Protein AF-A0A2U3LY65-F1 (afdb_monomer)

Structure (mmCIF, N/CA/C/O backbone):
data_AF-A0A2U3LY65-F1
#
_entry.id   AF-A0A2U3LY65-F1
#
loop_
_atom_site.group_PDB
_atom_site.id
_atom_site.type_symbol
_atom_site.label_atom_id
_atom_site.label_alt_id
_atom_site.label_comp_id
_atom_site.label_asym_id
_atom_site.label_entity_id
_atom_site.label_seq_id
_atom_site.pdbx_PDB_ins_code
_atom_site.Cartn_x
_atom_site.Cartn_y
_atom_site.Cartn_z
_atom_site.occupancy
_atom_site.B_iso_or_equiv
_atom_site.auth_seq_id
_atom_site.auth_comp_id
_atom_site.auth_asym_id
_atom_site.auth_atom_id
_atom_site.pdbx_PDB_model_num
ATOM 1 N N . MET A 1 1 ? 13.115 -24.167 -19.297 1.00 42.31 1 MET A N 1
ATOM 2 C CA . MET A 1 1 ? 11.771 -23.818 -19.795 1.00 42.31 1 MET A CA 1
ATOM 3 C C . MET A 1 1 ? 11.857 -22.386 -20.274 1.00 42.31 1 MET A C 1
ATOM 5 O O . MET A 1 1 ? 11.985 -21.505 -19.436 1.00 42.31 1 MET A O 1
ATOM 9 N N . GLU A 1 2 ? 11.929 -22.168 -21.586 1.00 48.28 2 GLU A N 1
ATOM 10 C CA . GLU A 1 2 ? 11.840 -20.813 -22.136 1.00 48.28 2 GLU A CA 1
ATOM 11 C C . GLU A 1 2 ? 10.396 -20.332 -21.940 1.00 48.28 2 GLU A C 1
ATOM 13 O O . GLU A 1 2 ? 9.477 -21.087 -22.271 1.00 48.28 2 GLU A O 1
ATOM 18 N N . PRO A 1 3 ? 10.156 -19.155 -21.336 1.00 53.66 3 PRO A N 1
ATOM 19 C CA . PRO A 1 3 ? 8.812 -18.596 -21.296 1.00 53.66 3 PRO A CA 1
ATOM 20 C C . PRO A 1 3 ? 8.317 -18.452 -22.739 1.00 53.66 3 PRO A C 1
ATOM 22 O O . PRO A 1 3 ? 9.067 -18.009 -23.607 1.00 53.66 3 PRO A O 1
ATOM 25 N N . ASP A 1 4 ? 7.080 -18.878 -23.007 1.00 67.44 4 ASP A N 1
ATOM 26 C CA . ASP A 1 4 ? 6.493 -18.823 -24.346 1.00 67.44 4 ASP A CA 1
ATOM 27 C C . ASP A 1 4 ? 6.357 -17.354 -24.769 1.00 67.44 4 ASP A C 1
ATOM 29 O O . ASP A 1 4 ? 5.404 -16.653 -24.414 1.00 67.44 4 ASP A O 1
ATOM 33 N N . LEU A 1 5 ? 7.362 -16.873 -25.503 1.00 70.31 5 LEU A N 1
ATOM 34 C CA . LEU A 1 5 ? 7.476 -15.501 -26.000 1.00 70.31 5 LEU A CA 1
ATOM 35 C C . LEU A 1 5 ? 6.215 -15.075 -26.760 1.00 70.31 5 LEU A C 1
ATOM 37 O O . LEU A 1 5 ? 5.848 -13.899 -26.778 1.00 70.31 5 LEU A O 1
ATOM 41 N N . THR A 1 6 ? 5.517 -16.042 -27.353 1.00 71.75 6 THR A N 1
ATOM 42 C CA . THR A 1 6 ? 4.251 -15.848 -28.051 1.00 71.75 6 THR A CA 1
ATOM 43 C C . THR A 1 6 ? 3.144 -15.420 -27.092 1.00 71.75 6 THR A C 1
ATOM 45 O O . THR A 1 6 ? 2.372 -14.515 -27.412 1.00 71.75 6 THR A O 1
ATOM 48 N N . GLN A 1 7 ? 3.076 -16.016 -25.902 1.00 70.81 7 GLN A N 1
ATOM 49 C CA . GLN A 1 7 ? 2.087 -15.678 -24.881 1.00 70.81 7 GLN A CA 1
ATOM 50 C C . GLN A 1 7 ? 2.383 -14.320 -24.234 1.00 70.81 7 GLN A C 1
ATOM 52 O O . GLN A 1 7 ? 1.466 -13.517 -24.051 1.00 70.81 7 GLN A O 1
ATOM 57 N N . GLN A 1 8 ? 3.657 -14.009 -23.982 1.00 69.94 8 GLN A N 1
ATOM 58 C CA . GLN A 1 8 ? 4.067 -12.689 -23.484 1.00 69.94 8 GLN A CA 1
ATOM 59 C C . GLN A 1 8 ? 3.745 -11.566 -24.482 1.00 69.94 8 GLN A C 1
ATOM 61 O O . GLN A 1 8 ? 3.231 -10.520 -24.089 1.00 69.94 8 GLN A O 1
ATOM 66 N N . ARG A 1 9 ? 3.961 -11.794 -25.785 1.00 72.44 9 ARG A N 1
ATOM 67 C CA . ARG A 1 9 ? 3.590 -10.834 -26.839 1.00 72.44 9 ARG A CA 1
ATOM 68 C C . ARG A 1 9 ? 2.091 -10.559 -26.877 1.00 72.44 9 ARG A C 1
ATOM 70 O O . ARG A 1 9 ? 1.686 -9.402 -26.934 1.00 72.44 9 ARG A O 1
ATOM 77 N N . HIS A 1 10 ? 1.267 -11.606 -26.846 1.00 73.38 10 HIS A N 1
ATOM 78 C CA . HIS A 1 10 ? -0.189 -11.439 -26.848 1.00 73.38 10 HIS A CA 1
ATOM 79 C C . HIS A 1 10 ? -0.673 -10.667 -25.620 1.00 73.38 10 HIS A C 1
ATOM 81 O O . HIS A 1 10 ? -1.559 -9.823 -25.733 1.00 73.38 10 HIS A O 1
ATOM 87 N N . HIS A 1 11 ? -0.055 -10.914 -24.466 1.00 72.31 11 HIS A N 1
ATOM 88 C CA . HIS A 1 11 ? -0.362 -10.197 -23.239 1.00 72.31 11 HIS A CA 1
ATOM 89 C C . HIS A 1 11 ? -0.020 -8.703 -23.340 1.00 72.31 11 HIS A C 1
ATOM 91 O O . HIS A 1 11 ? -0.862 -7.864 -23.031 1.00 72.31 11 HIS A O 1
ATOM 97 N N . ALA A 1 12 ? 1.165 -8.365 -23.858 1.00 74.81 12 ALA A N 1
ATOM 98 C CA . ALA A 1 12 ? 1.571 -6.979 -24.080 1.00 74.81 12 ALA A CA 1
ATOM 99 C C . ALA A 1 12 ? 0.625 -6.241 -25.045 1.00 74.81 12 ALA A C 1
ATOM 101 O O . ALA A 1 12 ? 0.202 -5.125 -24.756 1.00 74.81 12 ALA A O 1
ATOM 102 N N . HIS A 1 13 ? 0.223 -6.875 -26.152 1.00 78.06 13 HIS A N 1
ATOM 103 C CA . HIS A 1 13 ? -0.731 -6.282 -27.096 1.00 78.06 13 HIS A CA 1
ATOM 104 C C . HIS A 1 13 ? -2.104 -6.021 -26.459 1.00 78.06 13 HIS A C 1
ATOM 106 O O . HIS A 1 13 ? -2.642 -4.927 -26.603 1.00 78.06 13 HIS A O 1
ATOM 112 N N . ALA A 1 14 ? -2.627 -6.968 -25.675 1.00 80.12 14 ALA A N 1
ATOM 113 C CA . ALA A 1 14 ? -3.901 -6.794 -24.976 1.00 80.12 14 ALA A CA 1
ATOM 114 C C . ALA A 1 14 ? -3.873 -5.662 -23.931 1.00 80.12 14 ALA A C 1
ATOM 116 O O . ALA A 1 14 ? -4.915 -5.070 -23.646 1.00 80.12 14 ALA A O 1
ATOM 117 N N . PHE A 1 15 ? -2.707 -5.371 -23.348 1.00 77.12 15 PHE A N 1
ATOM 118 C CA . PHE A 1 15 ? -2.516 -4.231 -22.451 1.00 77.12 15 PHE A CA 1
ATOM 119 C C . PHE A 1 15 ? -2.458 -2.904 -23.206 1.00 77.12 15 PHE A C 1
ATOM 121 O O . PHE A 1 15 ? -3.112 -1.949 -22.793 1.00 77.12 15 PHE A O 1
ATOM 128 N N . LEU A 1 16 ? -1.734 -2.855 -24.326 1.00 83.50 16 LEU A N 1
ATOM 129 C CA . LEU A 1 16 ? -1.633 -1.659 -25.164 1.00 83.50 16 LEU A CA 1
ATOM 130 C C . LEU A 1 16 ? -2.993 -1.248 -25.748 1.00 83.50 16 LEU A C 1
ATOM 132 O O . LEU A 1 16 ? -3.326 -0.068 -25.722 1.00 83.50 16 LEU A O 1
ATOM 136 N N . ASP A 1 17 ? -3.820 -2.210 -26.168 1.00 82.88 17 ASP A N 1
ATOM 137 C CA . ASP A 1 17 ? -5.163 -1.954 -26.717 1.00 82.88 17 ASP A CA 1
ATOM 138 C C . ASP A 1 17 ? -6.152 -1.359 -25.696 1.00 82.88 17 ASP A C 1
ATOM 140 O O . ASP A 1 17 ? -7.199 -0.828 -26.068 1.00 82.88 17 ASP A O 1
ATOM 144 N N . ARG A 1 18 ? -5.846 -1.452 -24.395 1.00 82.69 18 ARG A N 1
ATOM 145 C CA . ARG A 1 18 ? -6.688 -0.925 -23.308 1.00 82.69 18 ARG A CA 1
ATOM 146 C C . ARG A 1 18 ? -6.284 0.480 -22.863 1.00 82.69 18 ARG A C 1
ATOM 148 O O . ARG A 1 18 ? -6.974 1.057 -22.023 1.00 82.69 18 ARG A O 1
ATOM 155 N N . LEU A 1 19 ? -5.183 1.023 -23.385 1.00 81.44 19 LEU A N 1
ATOM 156 C CA . LEU A 1 19 ? -4.693 2.339 -22.989 1.00 81.44 19 LEU A CA 1
ATOM 157 C C . LEU A 1 19 ? -5.487 3.469 -23.671 1.00 81.44 19 LEU A C 1
ATOM 159 O O . LEU A 1 19 ? -5.783 3.390 -24.865 1.00 81.44 19 LEU A O 1
ATOM 163 N N . PRO A 1 20 ? -5.794 4.564 -22.950 1.00 85.38 20 PRO A N 1
ATOM 164 C CA . PRO A 1 20 ? -6.296 5.797 -23.553 1.00 85.38 20 PRO A CA 1
ATOM 165 C C . PRO A 1 20 ? -5.292 6.378 -24.558 1.00 85.38 20 PRO A C 1
ATOM 167 O O . PRO A 1 20 ? -4.082 6.246 -24.368 1.00 85.38 20 PRO A O 1
ATOM 170 N N . ALA A 1 21 ? -5.779 7.085 -25.582 1.00 79.50 21 ALA A N 1
ATOM 171 C CA . ALA A 1 21 ? -4.956 7.617 -26.677 1.00 79.50 21 ALA A CA 1
ATOM 172 C C . ALA A 1 21 ? -3.739 8.442 -26.207 1.00 79.50 21 ALA A C 1
ATOM 174 O O . ALA A 1 21 ? -2.641 8.260 -26.732 1.00 79.50 21 ALA A O 1
ATOM 175 N N . ASP A 1 22 ? -3.908 9.279 -25.180 1.00 76.19 22 ASP A N 1
ATOM 176 C CA . ASP A 1 22 ? -2.824 10.111 -24.641 1.00 76.19 22 ASP A CA 1
ATOM 177 C C . ASP A 1 22 ? -1.710 9.270 -23.989 1.00 76.19 22 ASP A C 1
ATOM 179 O O . ASP A 1 22 ? -0.524 9.571 -24.120 1.00 76.19 22 ASP A O 1
ATOM 183 N N . GLN A 1 23 ? -2.078 8.173 -23.320 1.00 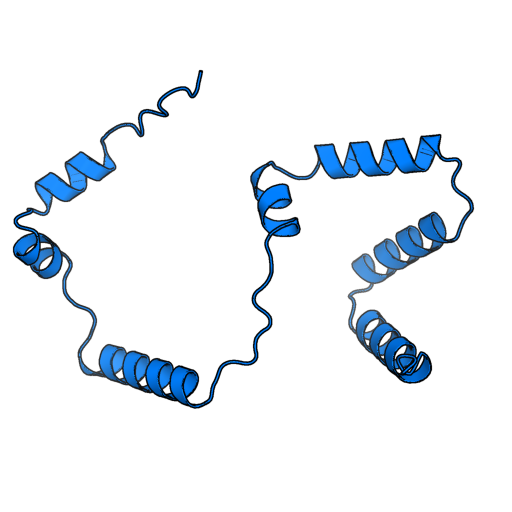71.88 23 GLN A N 1
ATOM 184 C CA . GLN A 1 23 ? -1.127 7.262 -22.677 1.00 71.88 23 GLN A CA 1
ATOM 185 C C . GLN A 1 23 ? -0.455 6.342 -23.698 1.00 71.88 23 GLN A C 1
ATOM 187 O O . GLN A 1 23 ? 0.739 6.070 -23.593 1.00 71.88 23 GLN A O 1
ATOM 192 N N . LEU A 1 24 ? -1.198 5.905 -24.720 1.00 81.44 24 LEU A N 1
ATOM 193 C CA . LEU A 1 24 ? -0.660 5.104 -25.815 1.00 81.44 24 LEU A CA 1
ATOM 194 C C . LEU A 1 24 ? 0.414 5.885 -26.587 1.00 81.44 24 LEU A C 1
ATOM 196 O O . LEU A 1 24 ? 1.480 5.338 -26.862 1.00 81.44 24 LEU A O 1
ATOM 200 N N . ALA A 1 25 ? 0.193 7.178 -26.849 1.00 79.94 25 ALA A N 1
ATOM 201 C CA . ALA A 1 25 ? 1.187 8.046 -27.482 1.00 79.94 25 ALA A CA 1
ATOM 202 C C . ALA A 1 25 ? 2.478 8.175 -26.649 1.00 79.94 25 ALA A C 1
ATOM 204 O O . ALA A 1 25 ? 3.577 8.089 -27.199 1.00 79.94 25 ALA A O 1
ATOM 205 N N . ALA A 1 26 ? 2.360 8.319 -25.325 1.00 80.69 26 ALA A N 1
ATOM 206 C CA . ALA A 1 26 ? 3.513 8.384 -24.426 1.00 80.69 26 ALA A CA 1
ATOM 207 C C . ALA A 1 26 ? 4.304 7.064 -24.389 1.00 80.69 26 ALA A C 1
ATOM 209 O O . ALA A 1 26 ? 5.533 7.076 -24.465 1.00 80.69 26 ALA A O 1
ATOM 210 N N . VAL A 1 27 ? 3.610 5.921 -24.328 1.00 83.75 27 VAL A N 1
ATOM 211 C CA . VAL A 1 27 ? 4.242 4.590 -24.339 1.00 83.75 27 VAL A CA 1
ATOM 212 C C . VAL A 1 27 ? 4.916 4.306 -25.681 1.00 83.75 27 VAL A C 1
ATOM 214 O O . VAL A 1 27 ? 6.030 3.786 -25.697 1.00 83.75 27 VAL A O 1
ATOM 217 N N . CYS A 1 28 ? 4.302 4.688 -26.805 1.00 79.12 28 CYS A N 1
ATOM 218 C CA . CYS A 1 28 ? 4.936 4.598 -28.121 1.00 79.12 28 CYS A CA 1
ATOM 219 C C . CYS A 1 28 ? 6.222 5.430 -28.188 1.00 79.12 28 CYS A C 1
ATOM 221 O O . CYS A 1 28 ? 7.247 4.898 -28.601 1.00 79.12 28 CYS A O 1
ATOM 223 N N . GLY A 1 29 ? 6.199 6.682 -27.718 1.00 78.81 29 GLY A N 1
ATOM 224 C CA . GLY A 1 29 ? 7.396 7.528 -27.670 1.00 78.81 29 GLY A CA 1
ATOM 225 C C . GLY A 1 29 ? 8.493 6.970 -26.757 1.00 78.81 29 GLY A C 1
ATOM 226 O O . GLY A 1 29 ? 9.673 7.046 -27.091 1.00 78.81 29 GLY A O 1
ATOM 227 N N . LEU A 1 30 ? 8.124 6.349 -25.632 1.00 81.88 30 LEU A N 1
ATOM 228 C CA . LEU A 1 30 ? 9.070 5.683 -24.736 1.00 81.88 30 LEU A CA 1
ATOM 229 C C . LEU A 1 30 ? 9.697 4.444 -25.387 1.00 81.88 30 LEU A C 1
ATOM 231 O O . LEU A 1 30 ? 10.913 4.290 -25.347 1.00 81.88 30 LEU A O 1
ATOM 235 N N . LEU A 1 31 ? 8.893 3.577 -26.008 1.00 80.56 31 LEU A N 1
ATOM 236 C CA . LEU A 1 31 ? 9.392 2.391 -26.709 1.00 80.56 31 LEU A CA 1
ATOM 237 C C . LEU A 1 31 ? 10.272 2.776 -27.899 1.00 80.56 31 LEU A C 1
ATOM 239 O O . LEU A 1 31 ? 11.314 2.165 -28.104 1.00 80.56 31 LEU A O 1
ATOM 243 N N . GLU A 1 32 ? 9.893 3.808 -28.649 1.00 75.06 32 GLU A N 1
ATOM 244 C CA . GLU A 1 32 ? 10.688 4.353 -29.750 1.00 75.06 32 GLU A CA 1
ATOM 245 C C . GLU A 1 32 ? 12.018 4.933 -29.247 1.00 75.06 32 GLU A C 1
ATOM 247 O O . GLU A 1 32 ? 13.065 4.676 -29.834 1.00 75.06 32 GLU A O 1
ATOM 252 N N . SER A 1 33 ? 12.003 5.619 -28.103 1.00 70.62 33 SER A N 1
ATOM 253 C CA . SER A 1 33 ? 13.197 6.121 -27.415 1.00 70.62 33 SER A CA 1
ATOM 254 C C . SER A 1 33 ? 14.103 4.990 -26.905 1.00 70.62 33 SER A C 1
ATOM 256 O O . SER A 1 33 ? 15.316 5.052 -27.068 1.00 70.62 33 SER A O 1
ATOM 258 N N . MET A 1 34 ? 13.529 3.915 -26.354 1.00 69.81 34 MET A N 1
ATOM 259 C CA . MET A 1 34 ? 14.273 2.754 -25.845 1.00 69.81 34 MET A CA 1
ATOM 260 C C . MET A 1 34 ? 14.814 1.832 -26.948 1.00 69.81 34 MET A C 1
ATOM 262 O O . MET A 1 34 ? 15.826 1.163 -26.741 1.00 69.81 34 MET A O 1
ATOM 266 N N . LEU A 1 35 ? 14.128 1.749 -28.092 1.00 66.50 35 LEU A N 1
ATOM 267 C CA . LEU A 1 35 ? 14.526 0.933 -29.246 1.00 66.50 35 LEU A CA 1
ATOM 268 C C . LEU A 1 35 ? 15.428 1.698 -30.221 1.00 66.50 35 LEU A C 1
ATOM 270 O O . LEU A 1 35 ? 16.146 1.080 -31.009 1.00 66.50 35 LEU A O 1
ATOM 274 N N . SER A 1 36 ? 15.416 3.029 -30.165 1.00 67.81 36 SER A N 1
ATOM 275 C CA . SER A 1 36 ? 16.431 3.863 -30.798 1.00 67.81 36 SER A CA 1
ATOM 276 C C . SER A 1 36 ? 17.738 3.748 -30.005 1.00 67.81 36 SER A C 1
ATOM 278 O O . SER A 1 36 ? 17.707 3.770 -28.773 1.00 67.81 36 SER A O 1
ATOM 280 N N . PRO A 1 37 ? 18.909 3.618 -30.654 1.00 62.34 37 PRO A N 1
ATOM 281 C CA . PRO A 1 37 ? 20.186 3.632 -29.956 1.00 62.34 37 PRO A CA 1
ATOM 282 C C . PRO A 1 37 ? 20.430 5.032 -29.385 1.00 62.34 37 PRO A C 1
ATOM 284 O O . PRO A 1 37 ? 21.031 5.898 -30.023 1.00 62.34 37 PRO A O 1
ATOM 287 N N . LEU A 1 38 ? 19.944 5.262 -28.168 1.00 60.09 38 LEU A N 1
ATOM 288 C CA . LEU A 1 38 ? 20.286 6.447 -27.406 1.00 60.09 38 LEU A CA 1
ATOM 289 C C . LEU A 1 38 ? 21.762 6.359 -27.010 1.00 60.09 38 LEU A C 1
ATOM 291 O O . LEU A 1 38 ? 22.198 5.334 -26.475 1.00 60.09 38 LEU A O 1
ATOM 295 N N . PRO A 1 39 ? 22.553 7.420 -27.233 1.00 69.94 39 PRO A N 1
ATOM 296 C CA . PRO A 1 39 ? 23.877 7.495 -26.642 1.00 69.94 39 PRO A CA 1
ATOM 297 C C . PRO A 1 39 ? 23.738 7.424 -25.116 1.00 69.94 39 PRO A C 1
ATOM 299 O O . PRO A 1 39 ? 22.797 7.987 -24.552 1.00 69.94 39 PRO A O 1
ATOM 302 N N . ALA A 1 40 ? 24.670 6.734 -24.454 1.00 64.00 40 ALA A N 1
ATOM 303 C CA . ALA A 1 40 ? 24.629 6.465 -23.011 1.00 64.00 40 ALA A CA 1
ATOM 304 C C . ALA A 1 40 ? 24.380 7.730 -22.166 1.00 64.00 40 ALA A C 1
ATOM 306 O O . ALA A 1 40 ? 23.692 7.672 -21.150 1.00 64.00 40 ALA A O 1
ATOM 307 N N . ASP A 1 41 ? 24.853 8.880 -22.646 1.00 69.06 41 ASP A N 1
ATOM 308 C CA . ASP A 1 41 ? 24.682 10.185 -22.011 1.00 69.06 41 ASP A CA 1
ATOM 309 C C . ASP A 1 41 ? 23.218 10.668 -22.000 1.00 69.06 41 ASP A C 1
ATOM 311 O O . ASP A 1 41 ? 22.773 11.274 -21.027 1.00 69.06 41 ASP A O 1
ATOM 315 N N . GLN A 1 42 ? 22.436 10.374 -23.047 1.00 67.62 42 GLN A N 1
ATOM 316 C CA . GLN A 1 42 ? 21.002 10.697 -23.078 1.00 67.62 42 GLN A CA 1
ATOM 317 C C . GLN A 1 42 ? 20.190 9.750 -22.194 1.00 67.62 42 GLN A C 1
ATOM 319 O O . GLN A 1 42 ? 19.261 10.192 -21.524 1.00 67.62 42 GLN A O 1
ATOM 324 N N . LEU A 1 43 ? 20.567 8.470 -22.140 1.00 69.50 43 LEU A N 1
ATOM 325 C CA . LEU A 1 43 ? 19.955 7.505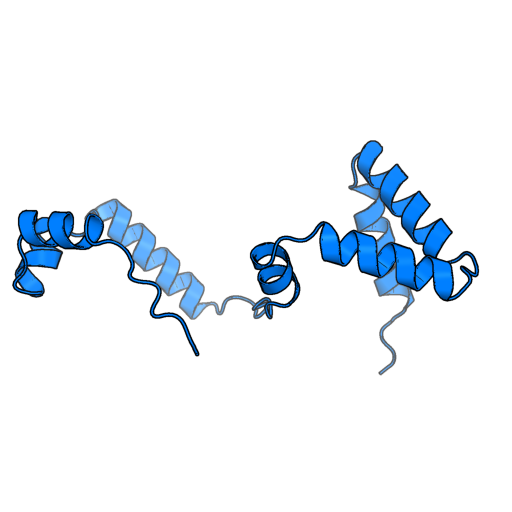 -21.225 1.00 69.50 43 LEU A CA 1
ATOM 326 C C . LEU A 1 43 ? 20.193 7.908 -19.763 1.00 69.50 43 LEU A C 1
ATOM 328 O O . LEU A 1 43 ? 19.249 7.956 -18.981 1.00 69.50 43 LEU A O 1
ATOM 332 N N . ALA A 1 44 ? 21.424 8.299 -19.420 1.00 72.75 44 ALA A N 1
ATOM 333 C CA . ALA A 1 44 ? 21.764 8.807 -18.093 1.00 72.75 44 ALA A CA 1
ATOM 334 C C . ALA A 1 44 ? 20.988 10.089 -17.736 1.00 72.75 44 ALA A C 1
ATOM 336 O O . ALA A 1 44 ? 20.531 10.233 -16.603 1.00 72.75 44 ALA A O 1
ATOM 337 N N . ALA A 1 45 ? 20.784 10.996 -18.697 1.00 75.50 45 ALA A N 1
ATOM 338 C CA . ALA A 1 45 ? 19.999 12.211 -18.490 1.00 75.50 45 ALA A CA 1
ATOM 339 C C . ALA A 1 45 ? 18.504 11.925 -18.263 1.00 75.50 45 ALA A C 1
ATOM 341 O O . ALA A 1 45 ? 17.892 12.535 -17.388 1.00 75.50 45 ALA A O 1
ATOM 342 N N . VAL A 1 46 ? 17.918 10.982 -19.009 1.00 76.50 46 VAL A N 1
ATOM 343 C CA . VAL A 1 46 ? 16.521 10.559 -18.813 1.00 76.50 46 VAL A CA 1
ATOM 344 C C . VAL A 1 46 ? 16.354 9.839 -17.474 1.00 76.50 46 VAL A C 1
ATOM 346 O O . VAL A 1 46 ? 15.407 10.137 -16.751 1.00 76.50 46 VAL A O 1
ATOM 349 N N . CYS A 1 47 ? 17.289 8.962 -17.093 1.00 69.69 47 CYS A N 1
ATOM 350 C CA . CYS A 1 47 ? 17.297 8.331 -15.771 1.00 69.69 47 CYS A CA 1
ATOM 351 C C . CYS A 1 47 ? 17.391 9.373 -14.650 1.00 69.69 47 CYS A C 1
ATOM 353 O O . CYS A 1 47 ? 16.563 9.353 -13.747 1.00 69.69 47 CYS A O 1
ATOM 355 N N . GLY A 1 48 ? 18.314 10.336 -14.744 1.00 74.25 48 GLY A N 1
ATOM 356 C CA . GLY A 1 48 ? 18.441 11.412 -13.757 1.00 74.25 48 GLY A CA 1
ATOM 357 C C . GLY A 1 48 ? 17.203 12.314 -13.677 1.00 74.25 48 GLY A C 1
ATOM 358 O O . GLY A 1 48 ? 16.806 12.723 -12.587 1.00 74.25 48 GLY A O 1
ATOM 359 N N . LEU A 1 49 ? 16.543 12.589 -14.808 1.00 77.31 49 LEU A N 1
ATOM 360 C CA . LEU A 1 49 ? 15.286 13.339 -14.826 1.00 77.31 49 LEU A CA 1
ATOM 361 C C . LEU A 1 49 ? 14.170 12.558 -14.121 1.00 77.31 49 LEU A C 1
ATOM 363 O O . LEU A 1 49 ? 13.507 13.115 -13.249 1.00 77.31 49 LEU A O 1
ATOM 367 N N . LEU A 1 50 ? 14.001 11.272 -14.442 1.00 66.81 50 LEU A N 1
ATOM 368 C CA . LEU A 1 50 ? 13.010 10.406 -13.798 1.00 66.81 50 LEU A CA 1
ATOM 369 C C . LEU A 1 50 ? 13.287 10.252 -12.297 1.00 66.81 50 LEU A C 1
ATOM 371 O O . LEU A 1 50 ? 12.366 10.354 -11.493 1.00 66.81 50 LEU A O 1
ATOM 375 N N . GLU A 1 51 ? 14.551 10.103 -11.901 1.00 66.62 51 GLU A N 1
ATOM 376 C CA . GLU A 1 51 ? 14.967 10.081 -10.495 1.00 66.62 51 GLU A CA 1
ATOM 377 C C . GLU A 1 51 ? 14.646 11.391 -9.765 1.00 66.62 51 GLU A C 1
ATOM 379 O O . GLU A 1 51 ? 14.251 11.354 -8.601 1.00 66.62 51 GLU A O 1
ATOM 384 N N . SER A 1 52 ? 14.773 12.541 -10.437 1.00 70.44 52 SER A N 1
ATOM 385 C CA . SER A 1 52 ? 14.445 13.853 -9.860 1.00 70.44 52 SER A CA 1
ATOM 386 C C . SER A 1 52 ? 12.940 14.121 -9.765 1.00 70.44 52 SER A C 1
ATOM 388 O O . SER A 1 52 ? 12.504 14.906 -8.924 1.00 70.44 52 SER A O 1
ATOM 390 N N . MET A 1 53 ? 12.148 13.475 -10.627 1.00 70.75 53 MET A N 1
ATOM 391 C CA . MET A 1 53 ? 10.693 13.620 -10.672 1.00 70.75 53 MET A CA 1
ATOM 392 C C . MET A 1 53 ? 9.971 12.693 -9.689 1.00 70.75 53 MET A C 1
ATOM 394 O O . MET A 1 53 ? 8.822 12.963 -9.346 1.00 70.75 53 MET A O 1
ATOM 398 N N . LEU A 1 54 ? 10.620 11.624 -9.218 1.00 66.62 54 LEU A N 1
ATOM 399 C CA . LEU A 1 54 ? 10.061 10.745 -8.195 1.00 66.62 54 LEU A CA 1
ATOM 400 C C . LEU A 1 54 ? 10.372 11.304 -6.804 1.00 66.62 54 LEU A C 1
ATOM 402 O O . LEU A 1 54 ? 11.536 11.432 -6.413 1.00 66.62 54 LEU A O 1
ATOM 406 N N . SER A 1 55 ? 9.333 11.602 -6.016 1.00 71.56 55 SER A N 1
ATOM 407 C CA . SER A 1 55 ? 9.544 11.952 -4.612 1.00 71.56 55 SER A CA 1
ATOM 408 C C . SER A 1 55 ? 10.209 10.773 -3.873 1.00 71.56 55 SER A C 1
ATOM 410 O O . SER A 1 55 ? 10.085 9.618 -4.294 1.00 71.56 55 SER A O 1
ATOM 412 N N . PRO A 1 56 ? 10.913 10.997 -2.747 1.00 70.81 56 PRO A N 1
ATOM 413 C CA . PRO A 1 56 ? 11.497 9.907 -1.961 1.00 70.81 56 PRO A CA 1
ATOM 414 C C . PRO A 1 56 ? 10.489 8.815 -1.573 1.00 70.81 56 PRO A C 1
ATOM 416 O O . PRO A 1 56 ? 10.879 7.660 -1.399 1.00 70.81 56 PRO A O 1
ATOM 419 N N . LEU A 1 57 ? 9.208 9.180 -1.452 1.00 71.69 57 LEU A N 1
ATOM 420 C CA . LEU A 1 57 ? 8.110 8.255 -1.214 1.00 71.69 57 LEU A CA 1
ATOM 421 C C . LEU A 1 57 ? 7.781 7.440 -2.470 1.00 71.69 57 LEU A C 1
ATOM 423 O O . LEU A 1 57 ? 7.745 6.218 -2.386 1.00 71.69 57 LEU A O 1
ATOM 427 N N . ASP A 1 58 ? 7.642 8.080 -3.633 1.00 74.50 58 ASP A N 1
ATOM 428 C CA . ASP A 1 58 ? 7.367 7.386 -4.901 1.00 74.50 58 ASP A CA 1
ATOM 429 C C . ASP A 1 58 ? 8.495 6.426 -5.275 1.00 74.50 58 ASP A C 1
ATOM 431 O O . ASP A 1 58 ? 8.249 5.320 -5.745 1.00 74.50 58 ASP A O 1
ATOM 435 N N . ARG A 1 59 ? 9.746 6.798 -4.980 1.00 72.69 59 ARG A N 1
ATOM 436 C CA . ARG A 1 59 ? 10.900 5.909 -5.155 1.00 72.69 59 ARG A CA 1
ATOM 437 C C . ARG A 1 59 ? 10.834 4.696 -4.227 1.00 72.69 59 ARG A C 1
ATOM 439 O O . ARG A 1 59 ? 11.113 3.582 -4.662 1.00 72.69 59 ARG A O 1
ATOM 446 N N . LYS A 1 60 ? 10.480 4.896 -2.952 1.00 77.38 60 LYS A N 1
ATOM 447 C CA . LYS A 1 60 ? 10.308 3.790 -1.995 1.00 77.38 60 LYS A CA 1
ATOM 448 C C . LYS A 1 60 ? 9.158 2.872 -2.401 1.00 77.38 60 LYS A C 1
ATOM 450 O O . LYS A 1 60 ? 9.302 1.666 -2.262 1.00 77.38 60 LYS A O 1
ATOM 455 N N . LEU A 1 61 ? 8.064 3.427 -2.919 1.00 74.62 61 LEU A N 1
ATOM 456 C CA . LEU A 1 61 ? 6.917 2.663 -3.409 1.00 74.62 61 LEU A CA 1
ATOM 457 C C . LEU A 1 61 ? 7.245 1.900 -4.698 1.00 74.62 61 LEU A C 1
ATOM 459 O O . LEU A 1 61 ? 6.903 0.730 -4.802 1.00 74.62 61 LEU A O 1
ATOM 463 N N . ALA A 1 62 ? 7.962 2.510 -5.644 1.00 76.25 62 ALA A N 1
ATOM 464 C CA . ALA A 1 62 ? 8.375 1.855 -6.887 1.00 76.25 62 ALA A CA 1
ATOM 465 C C . ALA A 1 62 ? 9.351 0.687 -6.660 1.00 76.25 62 ALA A C 1
ATOM 467 O O . ALA A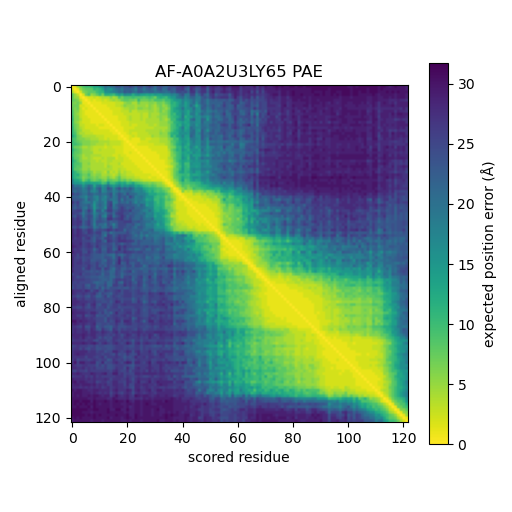 1 62 ? 9.378 -0.260 -7.441 1.00 76.25 62 ALA A O 1
ATOM 468 N N . LEU A 1 63 ? 10.159 0.759 -5.599 1.00 77.62 63 LEU A N 1
ATOM 469 C CA . LEU A 1 63 ? 11.080 -0.303 -5.185 1.00 77.62 63 LEU A CA 1
ATOM 470 C C . LEU A 1 63 ? 10.472 -1.259 -4.151 1.00 77.62 63 LEU A C 1
ATOM 472 O O . LEU A 1 63 ? 11.136 -2.221 -3.758 1.00 77.62 63 LEU A O 1
ATOM 476 N N . ALA A 1 64 ? 9.254 -0.994 -3.673 1.00 79.62 64 ALA A N 1
ATOM 477 C CA . ALA A 1 64 ? 8.599 -1.871 -2.722 1.00 79.62 64 ALA A CA 1
ATOM 478 C C . ALA A 1 64 ? 8.303 -3.209 -3.403 1.00 79.62 64 ALA A C 1
ATOM 480 O O . ALA A 1 64 ? 7.807 -3.258 -4.529 1.00 79.62 64 ALA A O 1
ATOM 481 N N . HIS A 1 65 ? 8.616 -4.302 -2.712 1.00 80.25 65 HIS A N 1
ATOM 482 C CA . HIS A 1 65 ? 8.186 -5.619 -3.148 1.00 80.25 65 HIS A CA 1
ATOM 483 C C . HIS A 1 65 ? 6.659 -5.662 -3.069 1.00 80.25 65 HIS A C 1
ATOM 485 O O . HIS A 1 65 ? 6.097 -5.558 -1.978 1.00 80.25 65 HIS A O 1
ATOM 491 N N . ILE A 1 66 ? 6.005 -5.741 -4.225 1.00 76.88 66 ILE A N 1
ATOM 492 C CA . ILE A 1 66 ? 4.566 -5.961 -4.290 1.00 76.88 66 ILE A CA 1
ATOM 493 C C . ILE A 1 66 ? 4.335 -7.421 -3.905 1.00 76.88 66 ILE A C 1
ATOM 495 O O . ILE A 1 66 ? 4.926 -8.322 -4.500 1.00 76.88 66 ILE A O 1
ATOM 499 N N . ASP A 1 67 ? 3.518 -7.634 -2.878 1.00 80.50 67 ASP A N 1
ATOM 500 C CA . ASP A 1 67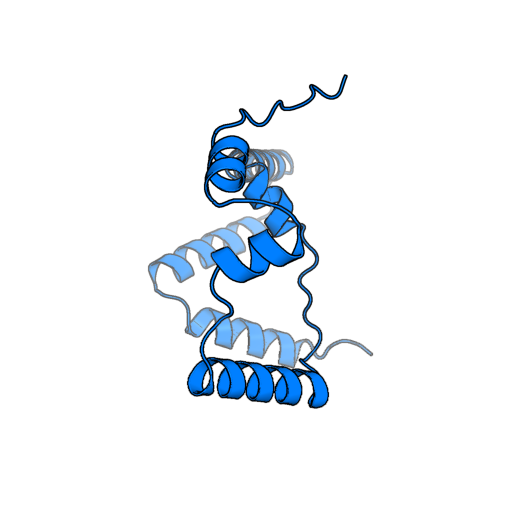 ? 3.049 -8.965 -2.518 1.00 80.50 67 ASP A CA 1
ATOM 501 C C . ASP A 1 67 ? 1.985 -9.402 -3.533 1.00 80.50 67 ASP A C 1
ATOM 503 O O . ASP A 1 67 ? 0.815 -9.028 -3.442 1.00 80.50 67 ASP A O 1
ATOM 507 N N . ASP A 1 68 ? 2.440 -10.127 -4.553 1.00 81.44 68 ASP A N 1
ATOM 508 C CA . ASP A 1 68 ? 1.607 -10.688 -5.618 1.00 81.44 68 ASP A CA 1
ATOM 509 C C . ASP A 1 68 ? 1.136 -12.124 -5.293 1.00 81.44 68 ASP A C 1
ATOM 511 O O . ASP A 1 68 ? 0.653 -12.833 -6.185 1.00 81.44 68 ASP A O 1
ATOM 515 N N . GLU A 1 69 ? 1.289 -12.600 -4.046 1.00 87.62 69 GLU A N 1
ATOM 516 C CA . GLU A 1 69 ? 0.791 -13.922 -3.662 1.00 87.62 69 GLU A CA 1
ATOM 517 C C . GLU A 1 69 ? -0.740 -13.974 -3.826 1.00 87.62 69 GLU A C 1
ATOM 519 O O . GLU A 1 69 ? -1.466 -13.099 -3.338 1.00 87.62 69 GLU A O 1
ATOM 524 N N . PRO A 1 70 ? -1.286 -14.987 -4.532 1.00 86.62 70 PRO A N 1
ATOM 525 C CA . PRO A 1 70 ? -2.727 -15.125 -4.634 1.00 86.62 70 PRO A CA 1
ATOM 526 C C . PRO A 1 70 ? -3.316 -15.326 -3.239 1.00 86.62 70 PRO A C 1
ATOM 528 O O . PRO A 1 70 ? -2.947 -16.264 -2.536 1.00 86.62 70 PRO A O 1
ATOM 531 N N . LEU A 1 71 ? -4.283 -14.480 -2.877 1.00 89.38 71 LEU A N 1
ATOM 532 C CA . LEU A 1 71 ? -4.958 -14.556 -1.585 1.00 89.38 71 LEU A CA 1
ATOM 533 C C . LEU A 1 71 ? -5.469 -15.980 -1.323 1.00 89.38 71 LEU A C 1
ATOM 535 O O . LEU A 1 71 ? -6.295 -16.505 -2.084 1.00 89.38 71 LEU A O 1
ATOM 539 N N . ALA A 1 72 ? -5.001 -16.595 -0.236 1.00 93.56 72 ALA A N 1
ATOM 540 C CA . ALA A 1 72 ? -5.392 -17.952 0.097 1.00 93.56 72 ALA A CA 1
ATOM 541 C C . ALA A 1 72 ? -6.909 -18.024 0.383 1.00 93.56 72 ALA A C 1
ATOM 543 O O . ALA A 1 72 ? -7.503 -17.078 0.915 1.00 93.56 72 ALA A O 1
ATOM 544 N N . PRO A 1 73 ? -7.583 -19.149 0.068 1.00 93.06 73 PRO A N 1
ATOM 545 C CA . PRO A 1 73 ? -9.023 -19.286 0.296 1.00 93.06 73 PRO A CA 1
ATOM 546 C C . PRO A 1 73 ? -9.440 -19.087 1.759 1.00 93.06 73 PRO A C 1
ATOM 548 O O . PRO A 1 73 ? -10.544 -18.603 2.022 1.00 93.06 73 PRO A O 1
ATOM 551 N N . GLU A 1 74 ? -8.561 -19.468 2.687 1.00 95.12 74 GLU A N 1
ATOM 552 C CA . GLU A 1 74 ? -8.736 -19.285 4.127 1.00 95.12 74 GLU A CA 1
ATOM 553 C C . GLU A 1 74 ? -8.741 -17.801 4.502 1.00 95.12 74 GLU A C 1
ATOM 555 O O . GLU A 1 74 ? -9.716 -17.333 5.090 1.00 95.12 74 GLU A O 1
ATOM 560 N N . ASP A 1 75 ? -7.738 -17.040 4.061 1.00 96.06 75 ASP A N 1
ATOM 561 C CA . ASP A 1 75 ? -7.650 -15.597 4.313 1.00 96.06 75 ASP A CA 1
ATOM 562 C C . ASP A 1 75 ? -8.840 -14.855 3.707 1.00 96.06 75 ASP A C 1
ATOM 564 O O . ASP A 1 75 ? -9.480 -14.027 4.356 1.00 96.06 75 ASP A O 1
ATOM 568 N N . ALA A 1 76 ? -9.227 -15.219 2.483 1.00 95.00 76 ALA A N 1
ATOM 569 C CA . ALA A 1 76 ? -10.410 -14.661 1.844 1.00 95.00 76 ALA A CA 1
ATOM 570 C C . ALA A 1 76 ? -11.688 -14.942 2.659 1.00 95.00 76 ALA A C 1
ATOM 572 O O . ALA A 1 76 ? -12.590 -14.101 2.715 1.00 95.00 76 ALA A O 1
ATOM 573 N N . ALA A 1 77 ? -11.800 -16.119 3.284 1.00 96.56 77 ALA A N 1
ATOM 574 C CA . ALA A 1 77 ? -12.920 -16.452 4.160 1.00 96.56 77 ALA A CA 1
ATOM 5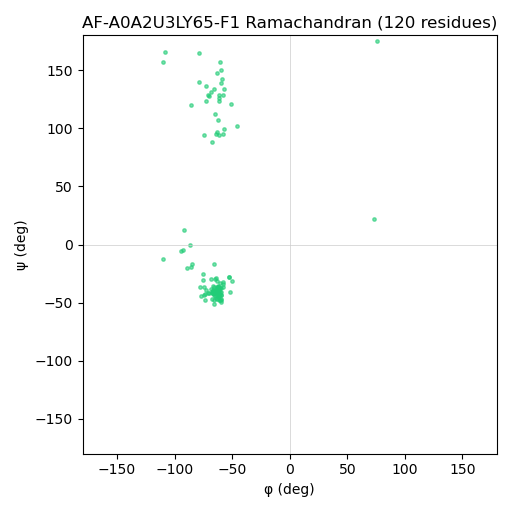75 C C . ALA A 1 77 ? -12.875 -15.672 5.481 1.00 96.56 77 ALA A C 1
ATOM 577 O O . ALA A 1 77 ? -13.915 -15.163 5.903 1.00 96.56 77 ALA A O 1
ATOM 578 N N . ALA A 1 78 ? -11.694 -15.523 6.083 1.00 96.88 78 ALA A N 1
ATOM 579 C CA . ALA A 1 78 ? -11.489 -14.739 7.295 1.00 96.88 78 ALA A CA 1
ATOM 580 C C . ALA A 1 78 ? -11.849 -13.260 7.081 1.00 96.88 78 ALA A C 1
ATOM 582 O O . ALA A 1 78 ? -12.596 -12.690 7.875 1.00 96.88 78 ALA A O 1
ATOM 583 N N . ILE A 1 79 ? -11.426 -12.667 5.960 1.00 96.44 79 ILE A N 1
ATOM 584 C CA . ILE A 1 79 ? -11.769 -11.289 5.583 1.00 96.44 79 ILE A CA 1
ATOM 585 C C . ILE A 1 79 ? -13.284 -11.131 5.428 1.00 96.44 79 ILE A C 1
ATOM 587 O O . ILE A 1 79 ? -13.870 -10.213 6.000 1.00 96.44 79 ILE A O 1
ATOM 591 N N . ARG A 1 80 ? -13.952 -12.043 4.706 1.00 97.12 80 ARG A N 1
ATOM 592 C CA . ARG A 1 80 ? -15.419 -11.996 4.557 1.00 97.12 80 ARG A CA 1
ATOM 593 C C . ARG A 1 80 ? -16.137 -12.107 5.901 1.00 97.12 80 ARG A C 1
ATOM 595 O O . ARG A 1 80 ? -17.108 -11.391 6.127 1.00 97.12 80 ARG A O 1
ATOM 602 N N . ALA A 1 81 ? -15.666 -12.981 6.789 1.00 96.31 81 ALA A N 1
ATOM 603 C CA . ALA A 1 81 ? -16.226 -13.123 8.128 1.00 96.31 81 ALA A CA 1
ATOM 604 C C . ALA A 1 81 ? -16.021 -11.854 8.973 1.00 96.31 81 ALA A C 1
ATOM 606 O O . ALA A 1 81 ? -16.948 -11.423 9.658 1.00 96.31 81 ALA A O 1
ATOM 607 N N . ALA A 1 82 ? -14.844 -11.229 8.887 1.00 94.94 82 ALA A N 1
ATOM 608 C CA . ALA A 1 82 ? -14.542 -9.977 9.570 1.00 94.94 82 ALA A CA 1
ATOM 609 C C . ALA A 1 82 ? -15.441 -8.832 9.078 1.00 94.94 82 ALA A C 1
ATOM 611 O O . ALA A 1 82 ? -16.043 -8.144 9.900 1.00 94.94 82 ALA A O 1
ATOM 612 N N . ILE A 1 83 ? -15.605 -8.682 7.758 1.00 96.94 83 ILE A N 1
ATOM 613 C CA . ILE A 1 83 ? -16.501 -7.681 7.157 1.00 96.94 83 ILE A CA 1
ATOM 614 C C . ILE A 1 83 ? -17.943 -7.907 7.621 1.00 96.94 83 ILE A C 1
ATOM 616 O O . ILE A 1 83 ? -18.569 -6.985 8.134 1.00 96.94 83 ILE A O 1
ATOM 620 N N . ALA A 1 84 ? -18.453 -9.139 7.536 1.00 96.81 84 ALA A N 1
ATOM 621 C CA . ALA A 1 84 ? -19.812 -9.454 7.977 1.00 96.81 84 ALA A CA 1
ATOM 622 C C . ALA A 1 84 ? -20.017 -9.203 9.485 1.00 96.81 84 ALA A C 1
ATOM 624 O O . ALA A 1 84 ? -21.084 -8.759 9.910 1.00 96.81 84 ALA A O 1
ATOM 625 N N . SER A 1 85 ? -18.999 -9.471 10.310 1.00 94.12 85 SER A N 1
ATOM 626 C CA . SER A 1 85 ? -19.027 -9.146 11.739 1.00 94.12 85 SER A CA 1
ATOM 627 C C . SER A 1 85 ? -19.072 -7.636 11.976 1.00 94.12 85 SER A C 1
ATOM 629 O O . SER A 1 85 ? -19.840 -7.181 12.823 1.00 94.12 85 SER A O 1
ATOM 631 N N . LEU A 1 86 ? -18.291 -6.863 11.214 1.00 95.56 86 LEU A N 1
ATOM 632 C CA . LEU A 1 86 ? -18.245 -5.405 11.305 1.00 95.56 86 LEU A CA 1
ATOM 633 C C . LEU A 1 86 ? -19.570 -4.769 10.868 1.00 95.56 86 LEU A C 1
ATOM 635 O O . LEU A 1 86 ? -20.066 -3.875 11.544 1.00 95.56 86 LEU A O 1
ATOM 639 N N . GLU A 1 87 ? -20.185 -5.261 9.792 1.00 96.00 87 GLU A N 1
ATOM 640 C CA . GLU A 1 87 ? -21.512 -4.814 9.346 1.00 96.00 87 GLU A CA 1
ATOM 641 C C . GLU A 1 87 ? -22.598 -5.122 10.382 1.00 96.00 87 GLU A C 1
ATOM 643 O O . GLU A 1 87 ? -23.502 -4.318 10.604 1.00 96.00 87 GLU A O 1
ATOM 648 N N . LYS A 1 88 ? -22.512 -6.290 11.029 1.00 95.25 88 LYS A N 1
ATOM 649 C CA . LYS A 1 88 ? -23.516 -6.740 11.995 1.00 95.25 88 LYS A CA 1
ATOM 650 C C . LYS A 1 88 ? -23.401 -6.044 13.350 1.00 95.25 88 LYS A C 1
ATOM 652 O O . LYS A 1 88 ? -24.422 -5.711 13.946 1.00 95.25 88 LYS A O 1
ATOM 657 N N . ASN A 1 89 ?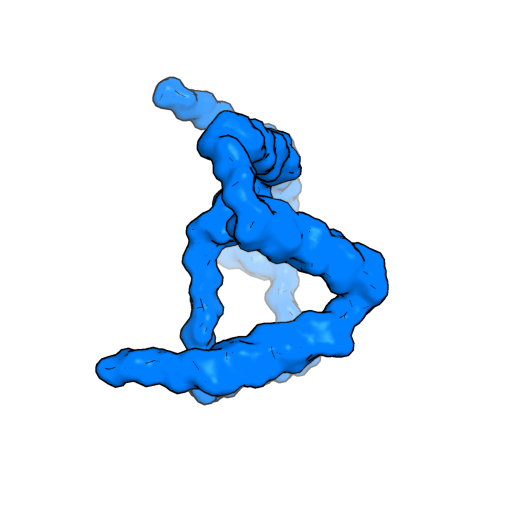 -22.183 -5.908 13.865 1.00 93.69 89 ASN A N 1
ATOM 658 C CA . ASN A 1 89 ? -21.934 -5.497 15.247 1.00 93.69 89 ASN A CA 1
ATOM 659 C C . ASN A 1 89 ? -21.342 -4.081 15.355 1.00 93.69 89 ASN A C 1
ATOM 661 O O . ASN A 1 89 ? -21.314 -3.528 16.451 1.00 93.69 89 ASN A O 1
ATOM 665 N N . GLY A 1 90 ? -20.892 -3.490 14.243 1.00 91.75 90 GLY A N 1
ATOM 666 C CA . GLY A 1 90 ? -20.140 -2.238 14.236 1.00 91.75 90 GLY A CA 1
ATOM 667 C C . GLY A 1 90 ? -18.681 -2.413 14.669 1.00 91.75 90 GLY A C 1
ATOM 668 O O . GLY A 1 90 ? -18.233 -3.504 15.026 1.00 91.75 90 GLY A O 1
ATOM 669 N N . GLY A 1 91 ? -17.916 -1.322 14.592 1.00 9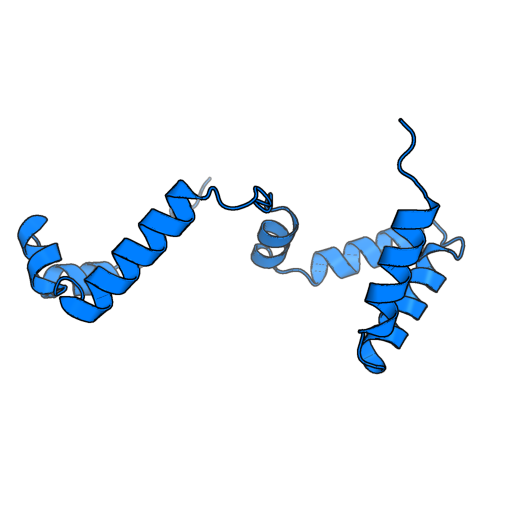1.94 91 GLY A N 1
ATOM 670 C CA . GLY A 1 91 ? -16.555 -1.261 15.128 1.00 91.94 91 GLY A CA 1
ATOM 671 C C . GLY A 1 91 ? -16.547 -1.069 16.646 1.00 91.94 91 GLY A C 1
ATOM 672 O O . GLY A 1 91 ? -17.552 -0.673 17.236 1.00 91.94 91 GLY A O 1
ATOM 673 N N . VAL A 1 92 ? -15.397 -1.311 17.279 1.00 92.75 92 VAL A N 1
ATOM 674 C CA . VAL A 1 92 ? -15.206 -0.980 18.699 1.00 92.75 92 VAL A CA 1
ATOM 675 C C . VAL A 1 92 ? -15.121 0.547 18.843 1.00 92.75 92 VAL A C 1
ATOM 677 O O . VAL A 1 92 ? -14.331 1.164 18.123 1.00 92.75 92 VAL A O 1
ATOM 680 N N . PRO A 1 93 ? -15.901 1.175 19.743 1.00 93.69 93 PRO A N 1
ATOM 681 C CA . PRO A 1 93 ? -15.790 2.606 20.000 1.00 93.69 93 PRO A CA 1
ATOM 682 C C . PRO A 1 93 ? -14.388 2.971 20.490 1.00 93.69 93 PRO A C 1
ATOM 684 O O . PRO A 1 93 ? -13.810 2.256 21.313 1.00 93.69 93 PRO A O 1
ATOM 687 N N . MET A 1 94 ? -13.847 4.093 20.011 1.00 94.06 94 MET A N 1
ATOM 688 C CA . MET A 1 94 ? -12.483 4.517 20.343 1.00 94.06 94 MET A CA 1
ATOM 689 C C . MET A 1 94 ? -12.287 4.671 21.858 1.00 94.06 94 MET A C 1
ATOM 691 O O . MET A 1 94 ? -11.244 4.291 22.382 1.00 94.06 94 MET A O 1
ATOM 695 N N . GLU A 1 95 ? -13.303 5.142 22.587 1.00 94.19 95 GLU A N 1
ATOM 696 C CA . GLU A 1 95 ? -13.245 5.271 24.043 1.00 94.19 95 GLU A CA 1
ATOM 697 C C . GLU A 1 95 ? -13.028 3.933 24.769 1.00 94.19 95 GLU A C 1
ATOM 699 O O . GLU A 1 95 ? -12.345 3.905 25.790 1.00 94.19 95 GLU A O 1
ATOM 704 N N . HIS A 1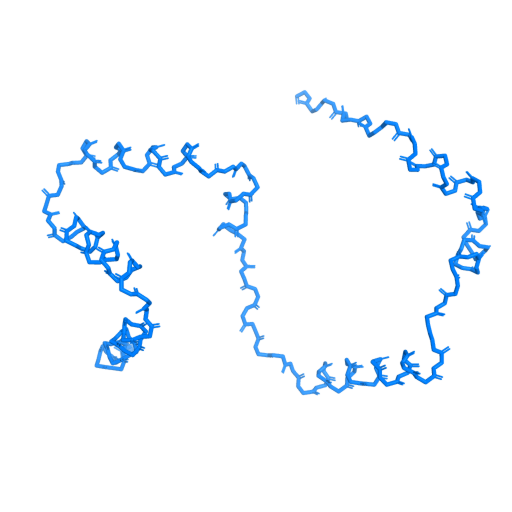 96 ? -13.550 2.822 24.234 1.00 94.94 96 HIS A N 1
ATOM 705 C CA . HIS A 1 96 ? -13.333 1.490 24.806 1.00 94.94 96 HIS A CA 1
ATOM 706 C C . HIS A 1 96 ? -11.910 0.997 24.535 1.00 94.94 96 HIS A C 1
ATOM 708 O O . HIS A 1 96 ? -11.262 0.488 25.443 1.00 94.94 96 HIS A O 1
ATOM 714 N N . VAL A 1 97 ? -11.398 1.209 23.316 1.00 94.56 97 VAL A N 1
ATOM 715 C CA . VAL A 1 97 ? -10.014 0.846 22.960 1.00 94.56 97 VAL A CA 1
ATOM 716 C C . VAL A 1 97 ? -9.014 1.579 23.853 1.00 94.56 97 VAL A C 1
ATOM 718 O O . VAL A 1 97 ? -8.062 0.982 24.348 1.00 94.56 97 VAL A O 1
ATOM 721 N N . LEU A 1 98 ? -9.237 2.875 24.086 1.00 95.50 98 LEU A N 1
ATOM 722 C CA . LEU A 1 98 ? -8.377 3.673 24.954 1.00 95.50 98 LEU A CA 1
ATOM 723 C C . LEU A 1 98 ? -8.475 3.222 26.412 1.00 95.50 98 LEU A C 1
ATOM 725 O O . LEU A 1 98 ? -7.440 3.084 27.061 1.00 95.50 98 LEU A O 1
ATOM 729 N N . ALA A 1 99 ? -9.679 2.919 26.905 1.00 95.81 99 ALA A N 1
ATOM 730 C CA . ALA A 1 99 ? -9.866 2.424 28.265 1.00 95.81 99 ALA A CA 1
ATOM 731 C C . ALA A 1 99 ? -9.108 1.108 28.521 1.00 95.81 99 ALA A C 1
ATOM 733 O O . ALA A 1 99 ? -8.471 0.977 29.567 1.00 95.81 99 ALA A O 1
ATOM 734 N N . ASP A 1 100 ? -9.099 0.179 27.558 1.00 96.19 100 ASP A N 1
ATOM 735 C CA . ASP A 1 100 ? -8.345 -1.083 27.646 1.00 96.19 100 ASP A CA 1
ATOM 736 C C . ASP A 1 100 ? -6.825 -0.855 27.728 1.00 96.19 100 ASP A C 1
ATOM 738 O O . ASP A 1 100 ? -6.104 -1.614 28.378 1.00 96.19 100 ASP A O 1
ATOM 742 N N . LEU A 1 101 ? -6.335 0.220 27.104 1.00 94.69 101 LEU A N 1
ATOM 743 C CA . LEU A 1 101 ? -4.936 0.653 27.161 1.00 94.69 101 LEU A CA 1
ATOM 744 C C . LEU A 1 101 ? -4.630 1.556 28.373 1.00 94.69 101 LEU A C 1
ATOM 746 O O . LEU A 1 101 ? -3.486 1.980 28.543 1.00 94.69 101 LEU A O 1
ATOM 750 N N . GLY A 1 102 ? -5.624 1.855 29.219 1.00 95.44 102 GLY A N 1
ATOM 751 C CA . GLY A 1 102 ? -5.491 2.756 30.368 1.00 95.44 102 GLY A CA 1
ATOM 752 C C . GLY A 1 102 ? -5.389 4.240 29.995 1.00 95.44 102 GLY A C 1
ATOM 753 O O . GLY A 1 102 ? -4.859 5.029 30.776 1.00 95.44 102 GLY A O 1
ATOM 754 N N . LEU A 1 103 ? -5.867 4.615 28.809 1.00 95.31 103 LEU A N 1
ATOM 755 C CA . LEU A 1 103 ? -5.804 5.959 28.241 1.00 95.31 103 LEU A CA 1
ATOM 756 C C . LEU A 1 103 ? -7.183 6.619 28.184 1.00 95.31 103 LEU A C 1
ATOM 758 O O . LEU A 1 103 ? -8.222 5.960 28.132 1.00 95.31 103 LEU A O 1
ATOM 762 N N . THR A 1 104 ? -7.184 7.950 28.142 1.00 95.12 104 THR A N 1
ATOM 763 C CA . THR A 1 104 ? -8.391 8.753 27.921 1.00 95.12 104 THR A CA 1
ATOM 764 C C . THR A 1 104 ? -8.398 9.392 26.531 1.00 95.12 104 THR A C 1
ATOM 766 O O . THR A 1 104 ? -7.367 9.476 25.859 1.00 95.12 104 THR A O 1
ATOM 769 N N . MET A 1 105 ? -9.560 9.899 26.101 1.00 94.56 105 MET A N 1
ATOM 770 C CA . MET A 1 105 ? -9.663 10.694 24.867 1.00 94.56 105 MET A CA 1
ATOM 771 C C . MET A 1 105 ? -8.753 11.930 24.905 1.00 94.56 105 MET A C 1
ATOM 773 O O . MET A 1 105 ? -8.202 12.301 23.871 1.00 94.56 105 MET A O 1
ATOM 777 N N . ASP A 1 106 ? -8.552 12.542 26.075 1.00 94.19 106 ASP A N 1
ATOM 778 C CA . ASP A 1 106 ? -7.659 13.696 26.229 1.00 94.19 106 ASP A CA 1
ATOM 779 C C . ASP A 1 106 ? -6.192 13.305 26.021 1.00 94.19 106 ASP A C 1
ATOM 781 O O . ASP A 1 106 ? -5.431 14.051 25.407 1.00 94.19 106 ASP A O 1
ATOM 785 N N . ASP A 1 107 ? -5.784 12.127 26.499 1.00 92.12 107 ASP A N 1
ATOM 786 C CA . ASP A 1 107 ? -4.425 11.622 26.282 1.00 92.12 107 ASP A CA 1
ATOM 787 C C . ASP A 1 107 ? -4.182 11.314 24.802 1.00 92.12 107 ASP A C 1
ATOM 789 O O . ASP A 1 107 ? -3.126 11.653 24.272 1.00 92.12 107 ASP A O 1
ATOM 793 N N . PHE A 1 108 ? -5.182 10.765 24.105 1.00 91.56 108 PHE A N 1
ATOM 794 C CA . PHE A 1 108 ? -5.109 10.528 22.662 1.00 91.56 108 PHE A CA 1
ATOM 795 C C . PHE A 1 108 ? -4.919 11.826 21.858 1.00 91.56 108 PHE A C 1
ATOM 797 O O . PHE A 1 108 ? -4.070 11.879 20.969 1.00 91.56 108 PHE A O 1
ATOM 804 N N . HIS A 1 109 ? -5.641 12.899 22.201 1.00 91.81 109 HIS A N 1
ATOM 805 C CA . HIS A 1 109 ? -5.466 14.203 21.547 1.00 91.81 109 HIS A CA 1
ATOM 806 C C . HIS A 1 109 ? -4.093 14.818 21.834 1.00 91.81 109 HIS A C 1
ATOM 808 O O . HIS A 1 109 ? -3.447 15.315 20.915 1.00 91.81 109 HIS A O 1
ATOM 814 N N . LYS A 1 110 ? -3.593 14.720 23.073 1.00 89.44 110 LYS A N 1
ATOM 815 C CA . LYS A 1 110 ? -2.238 15.189 23.412 1.00 89.44 110 LYS A CA 1
ATOM 816 C C . LYS A 1 110 ? -1.155 14.464 22.612 1.00 89.44 110 LYS A C 1
ATOM 818 O O . LYS A 1 110 ? -0.176 15.092 22.225 1.00 89.44 110 LYS A O 1
ATOM 823 N N . ILE A 1 111 ? -1.317 13.161 22.362 1.00 87.56 111 ILE A N 1
ATOM 824 C CA . ILE A 1 111 ? -0.384 12.381 21.531 1.00 87.56 111 ILE A CA 1
ATOM 825 C C . ILE A 1 111 ? -0.430 12.858 20.073 1.00 87.56 111 ILE A C 1
ATOM 827 O O . ILE A 1 111 ? 0.616 12.967 19.443 1.00 87.56 111 ILE A O 1
ATOM 831 N N . ALA A 1 112 ? -1.615 13.176 19.546 1.00 83.25 112 ALA A N 1
ATOM 832 C CA . ALA A 1 112 ? -1.765 13.698 18.187 1.00 83.25 112 ALA A CA 1
ATOM 833 C C . ALA A 1 112 ? -1.182 15.115 18.012 1.00 83.25 112 ALA A C 1
ATOM 835 O O . ALA A 1 112 ? -0.742 15.469 16.920 1.00 83.25 112 ALA A O 1
ATOM 836 N N . GLU A 1 113 ? -1.175 15.920 19.076 1.00 82.25 113 GLU A N 1
ATOM 837 C CA . GLU A 1 113 ? -0.597 17.270 19.098 1.00 82.25 113 GLU A CA 1
ATOM 838 C C . GLU A 1 113 ? 0.908 17.291 19.393 1.00 82.25 113 GLU A C 1
ATOM 840 O O . GLU A 1 113 ? 1.566 18.307 19.149 1.00 82.25 113 GLU A O 1
ATOM 845 N N . ALA A 1 114 ? 1.471 16.198 19.921 1.00 69.12 114 ALA A N 1
ATOM 846 C CA . ALA A 1 114 ? 2.899 16.114 20.169 1.00 69.12 114 ALA A CA 1
ATOM 847 C C . ALA A 1 114 ? 3.643 16.257 18.829 1.00 69.12 114 ALA A C 1
ATOM 849 O O . ALA A 1 114 ? 3.382 15.482 17.903 1.00 69.12 114 ALA A O 1
ATOM 850 N N . PRO A 1 115 ? 4.561 17.234 18.682 1.00 60.88 115 PRO A N 1
ATOM 851 C CA . PRO A 1 115 ? 5.363 17.319 17.477 1.00 60.88 115 PRO A CA 1
ATOM 852 C C . PRO A 1 115 ? 6.102 15.995 17.334 1.00 60.88 115 PRO A C 1
ATOM 854 O O . PRO A 1 115 ? 6.738 15.538 18.285 1.00 60.88 115 PRO A O 1
ATOM 857 N N . VAL A 1 116 ? 6.003 15.378 16.157 1.00 59.78 116 VAL A N 1
ATOM 858 C CA . VAL A 1 116 ? 6.853 14.248 15.796 1.00 59.78 116 VAL A CA 1
ATOM 859 C C . VAL A 1 116 ? 8.269 14.807 15.821 1.00 59.78 116 VAL A C 1
ATOM 861 O O . VAL A 1 116 ? 8.701 15.472 14.881 1.00 59.78 116 VAL A O 1
ATOM 864 N N . THR A 1 117 ? 8.963 14.669 16.948 1.00 56.12 117 THR A N 1
ATOM 865 C CA . THR A 1 117 ? 10.393 14.927 17.010 1.00 56.12 117 THR A CA 1
ATOM 866 C C . THR A 1 117 ? 11.003 13.899 16.084 1.00 56.12 117 THR A C 1
ATOM 868 O O . THR A 1 117 ? 11.162 12.739 16.458 1.00 56.12 117 THR A O 1
ATOM 871 N N . GLU A 1 118 ? 11.272 14.311 14.846 1.00 55.22 118 GLU A N 1
ATOM 872 C CA . GLU A 1 118 ? 12.254 13.644 14.016 1.00 55.22 118 GLU A CA 1
ATOM 873 C C . GLU A 1 118 ? 13.552 13.709 14.816 1.00 55.22 118 GLU A C 1
ATOM 875 O O . GLU A 1 118 ? 14.231 14.736 14.860 1.00 55.22 118 GLU A O 1
ATOM 880 N N . GLU A 1 119 ? 13.838 12.644 15.565 1.00 50.41 119 GLU A N 1
ATOM 881 C CA . GLU A 1 119 ? 15.174 12.406 16.075 1.00 50.41 119 GLU A CA 1
ATOM 882 C C . GLU A 1 119 ? 16.074 12.366 14.845 1.00 50.41 119 GLU A C 1
ATOM 884 O O . GLU A 1 119 ? 16.090 11.397 14.085 1.00 50.41 119 GLU A O 1
ATOM 889 N N . SER A 1 120 ? 16.741 13.496 14.605 1.00 49.28 120 SER A N 1
ATOM 890 C CA . SER A 1 120 ? 17.807 13.663 13.634 1.00 49.28 120 SER A CA 1
ATOM 891 C C . SER A 1 120 ? 18.765 12.486 13.768 1.00 49.28 120 SER A C 1
ATOM 893 O O . SER A 1 120 ? 19.580 12.449 14.691 1.00 49.28 120 SER A O 1
ATOM 895 N N . ASN A 1 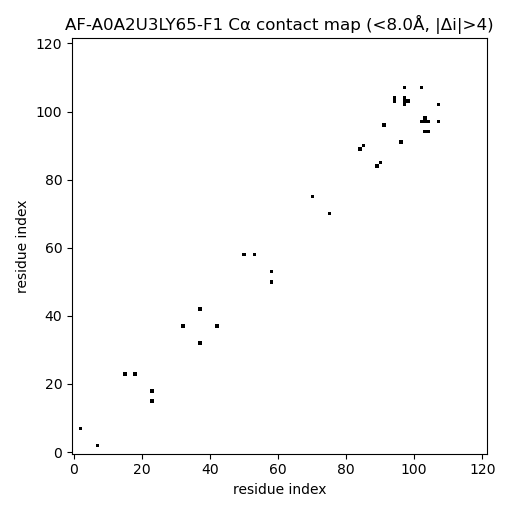121 ? 18.662 11.526 12.848 1.00 40.94 121 ASN A N 1
ATOM 896 C CA . ASN A 1 121 ? 19.693 10.521 12.655 1.00 40.94 121 ASN A CA 1
ATOM 897 C C . ASN A 1 121 ? 20.968 11.258 12.232 1.00 40.94 121 ASN A C 1
ATOM 899 O O . ASN A 1 121 ? 21.044 11.793 11.123 1.00 40.94 121 ASN A O 1
ATOM 903 N N . LEU A 1 122 ? 21.913 11.323 13.172 1.00 37.59 122 LEU A N 1
ATOM 904 C CA . LEU A 1 122 ? 23.321 11.635 12.941 1.00 37.59 122 LEU A CA 1
ATOM 905 C C . LEU A 1 122 ? 23.959 10.644 11.960 1.00 37.59 122 LEU A C 1
ATOM 907 O O . LEU A 1 122 ? 23.609 9.442 12.022 1.00 37.59 122 LEU A O 1
#

Radius of gyration: 24.96 Å; Cα contacts (8 Å, |Δi|>4): 19; chains: 1; bounding box: 48×41×61 Å

Sequence (122 aa):
MEPDLTQQRHHAHAFLDRLPADQLAAVCGLLESMLSPLPADQLAAVCGLLESMLSPLDRKLALAHIDDEPLAPEDAAAIRAAIASLEKNGGVPMEHVLADLGLTMDDFHKIAEAPVTEESNL

Mean predicted aligned error: 17.62 Å

pLDDT: mean 79.2, std 13.77, range [37.59, 97.12]

Solvent-accessible surface area (backbone atoms only — not comparable to full-atom values): 7551 Å² total; per-residue (Å²): 133,81,77,60,62,69,59,55,50,54,52,53,51,60,53,57,76,68,47,57,70,74,56,42,53,52,50,51,53,49,51,52,54,70,72,39,91,61,56,69,69,58,51,53,50,51,50,52,50,53,59,70,70,40,50,77,64,53,50,51,56,75,68,46,83,77,86,77,72,78,79,48,74,64,58,56,48,50,50,52,51,50,51,54,47,37,74,73,73,49,78,84,57,69,70,58,60,29,49,77,72,76,42,49,75,66,55,55,51,51,60,74,66,49,76,81,73,74,75,76,80,126

Secondary structure (DSSP, 8-state):
----HHHHHHHHHHHHTTS-HHHHHHHHHHHHHHHS---HHHHHHHHHHHHHHS-HHHHHHHTS----PPPPHHHHHHHHHHHHHHHHH-PPPHHHHHHHTT--HHHHHHHHHS--------

Foldseek 3Di:
DPPPVVVVVVVVVVVLVPDDPVVNVVVVVVVVVVPPPDDVVVVVVVVVVVVVVQDPVNVCVVPDDDPPPDQDPVNVVVVVVVVVCCVVPNDDDPQVVQVVVVHGPVRVVVVVVPPPPPPPDD